Protein AF-A0AB39QC63-F1 (afdb_monomer_lite)

Sequence (99 aa):
MRADLAALLTTLPYSVEPMEAWARPEGYWLATSPAHPDSPGWTEKEQQQVAALRERERDLAIAIVTHAFWGTIDAGGRLKARDALKHAFEENEDSTAAA

Foldseek 3Di:
DVVVLVVLCVPAAPAQDFDAWADDDPPDPDPPDDTGHTHNHDDPVSVVVNVVVVVVVVVVVCCVVVPCVLVVDDPVCSVVVVVCVVCVVVVVVVVVVVD

Organism: NCBI:txid3238631

Secondary structure (DSSP, 8-state):
-HHHHHHHHHHS-S-SS-B--BPPPTT-S-TTPPPBPPB----HHHHHHHHHHHHHHHHHHHHHHT-GG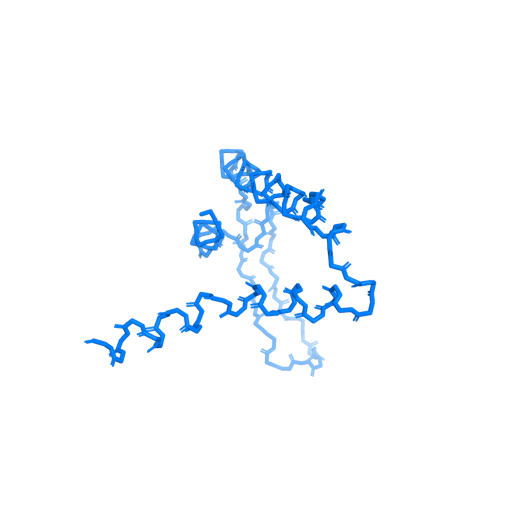GGTS-TTTHHHHHHHHHHHHHHHHHHHHT-

pLDDT: mean 86.85, std 11.61, range [44.66, 96.94]

Structure (mmCIF, N/CA/C/O backbone):
data_AF-A0AB39QC63-F1
#
_entry.id   AF-A0AB39QC63-F1
#
loop_
_atom_site.group_PDB
_atom_site.id
_atom_site.type_symbol
_atom_site.label_atom_id
_atom_site.label_alt_id
_atom_site.label_comp_id
_atom_site.label_asym_id
_atom_site.label_entity_id
_atom_site.label_seq_id
_atom_site.pdbx_PDB_ins_code
_atom_site.Cartn_x
_atom_site.Cartn_y
_atom_site.Cartn_z
_atom_site.occupancy
_atom_site.B_iso_or_equiv
_atom_site.auth_seq_id
_atom_site.auth_comp_id
_atom_site.auth_asym_id
_atom_site.auth_atom_id
_atom_site.pdbx_PDB_model_num
ATOM 1 N N . MET A 1 1 ? 0.967 7.943 0.097 1.00 84.38 1 MET A N 1
ATOM 2 C CA . MET A 1 1 ? 1.602 6.607 0.189 1.00 84.38 1 MET A CA 1
ATOM 3 C C . MET A 1 1 ? 0.998 5.606 -0.790 1.00 84.38 1 MET A C 1
ATOM 5 O O . MET A 1 1 ? 1.706 5.219 -1.704 1.00 84.38 1 MET A O 1
ATOM 9 N N . ARG A 1 2 ? -0.281 5.197 -0.666 1.00 87.88 2 ARG A N 1
ATOM 10 C CA . ARG A 1 2 ? -0.910 4.280 -1.648 1.00 87.88 2 ARG A CA 1
ATOM 11 C C . ARG A 1 2 ? -0.929 4.837 -3.072 1.00 87.88 2 ARG A C 1
ATOM 13 O O . ARG A 1 2 ? -0.538 4.134 -3.993 1.00 87.88 2 ARG A O 1
ATOM 20 N N . ALA A 1 3 ? -1.336 6.097 -3.228 1.00 90.00 3 ALA A N 1
ATOM 21 C CA . ALA A 1 3 ? -1.301 6.786 -4.518 1.00 90.00 3 ALA A CA 1
ATOM 22 C C . ALA A 1 3 ? 0.129 6.862 -5.082 1.00 90.00 3 ALA A C 1
ATOM 24 O O . ALA A 1 3 ? 0.336 6.567 -6.251 1.00 90.00 3 ALA A O 1
ATOM 25 N N . ASP A 1 4 ? 1.118 7.156 -4.234 1.00 91.12 4 ASP A N 1
ATOM 26 C CA . ASP A 1 4 ? 2.530 7.220 -4.640 1.00 91.12 4 ASP A CA 1
ATOM 27 C C . ASP A 1 4 ? 3.066 5.850 -5.082 1.00 91.12 4 ASP A C 1
ATOM 29 O O . ASP A 1 4 ? 3.751 5.752 -6.097 1.00 91.12 4 ASP A O 1
ATOM 33 N N . LEU A 1 5 ? 2.729 4.778 -4.352 1.00 92.62 5 LEU A N 1
ATOM 34 C CA . LEU A 1 5 ? 3.084 3.407 -4.724 1.00 92.62 5 LEU A CA 1
ATOM 35 C C . LEU A 1 5 ? 2.421 3.006 -6.045 1.00 92.62 5 LEU A C 1
ATOM 37 O O . LEU A 1 5 ? 3.079 2.414 -6.895 1.00 92.62 5 LEU A O 1
ATOM 41 N N . ALA A 1 6 ? 1.143 3.343 -6.231 1.00 93.44 6 ALA A N 1
ATOM 42 C CA . ALA A 1 6 ? 0.430 3.079 -7.475 1.00 93.44 6 ALA A CA 1
ATOM 43 C C . ALA A 1 6 ? 1.074 3.826 -8.650 1.00 93.44 6 ALA A C 1
ATOM 45 O O . ALA A 1 6 ? 1.410 3.200 -9.652 1.00 93.44 6 ALA A O 1
ATOM 46 N N . ALA A 1 7 ? 1.327 5.128 -8.500 1.00 94.88 7 ALA A N 1
ATOM 47 C CA . ALA A 1 7 ? 1.982 5.941 -9.519 1.00 94.88 7 ALA A CA 1
ATOM 48 C C . ALA A 1 7 ? 3.370 5.386 -9.880 1.00 94.88 7 ALA A C 1
ATOM 50 O O . ALA A 1 7 ? 3.678 5.236 -11.059 1.00 94.88 7 ALA A O 1
ATOM 51 N N . LEU A 1 8 ? 4.173 4.983 -8.889 1.00 93.50 8 LEU A N 1
ATOM 52 C CA . LEU A 1 8 ? 5.471 4.356 -9.137 1.00 93.50 8 LEU A CA 1
ATOM 53 C C . LEU A 1 8 ? 5.320 3.051 -9.930 1.00 93.50 8 LEU A C 1
ATOM 55 O O . LEU A 1 8 ? 5.949 2.891 -10.973 1.00 93.50 8 LEU A O 1
ATOM 59 N N . LEU A 1 9 ? 4.438 2.149 -9.496 1.00 93.44 9 LEU A N 1
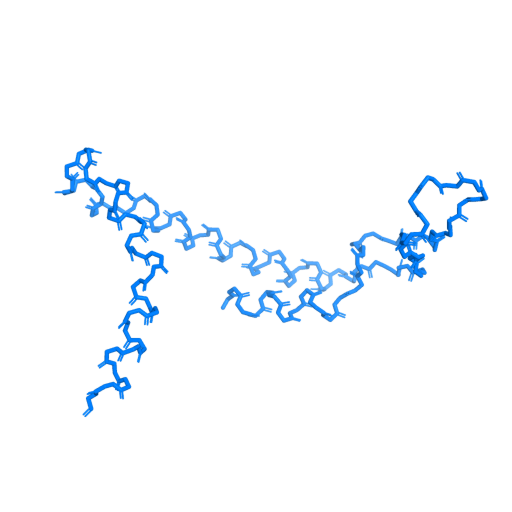ATOM 60 C CA . LEU A 1 9 ? 4.223 0.864 -10.167 1.00 93.44 9 LEU A CA 1
ATOM 61 C C . LEU A 1 9 ? 3.724 1.021 -11.608 1.00 93.44 9 LEU A C 1
ATOM 63 O O . LEU A 1 9 ? 4.088 0.209 -12.448 1.00 93.44 9 LEU A O 1
ATOM 67 N N . THR A 1 10 ? 2.949 2.065 -11.921 1.00 93.25 10 THR A N 1
ATOM 68 C CA . THR A 1 10 ? 2.520 2.320 -13.310 1.00 93.25 10 THR A CA 1
ATOM 69 C C . THR A 1 10 ? 3.652 2.734 -14.247 1.00 93.25 10 THR A C 1
ATOM 71 O O . THR A 1 10 ? 3.516 2.582 -15.458 1.00 93.25 10 THR A O 1
ATOM 74 N N . THR A 1 11 ? 4.759 3.253 -13.709 1.00 92.94 11 THR A N 1
ATOM 75 C CA . THR A 1 11 ? 5.930 3.653 -14.508 1.00 92.94 11 THR A CA 1
ATOM 76 C C . THR A 1 11 ? 6.944 2.530 -14.686 1.00 92.94 11 THR A C 1
ATOM 78 O O . THR A 1 11 ? 7.749 2.576 -15.614 1.00 92.94 11 THR A O 1
ATOM 81 N N . LEU A 1 12 ? 6.917 1.534 -13.798 1.00 93.19 12 LEU A N 1
ATOM 82 C CA . LEU A 1 12 ? 7.892 0.455 -13.783 1.00 93.19 12 LEU A CA 1
ATOM 83 C C . LEU A 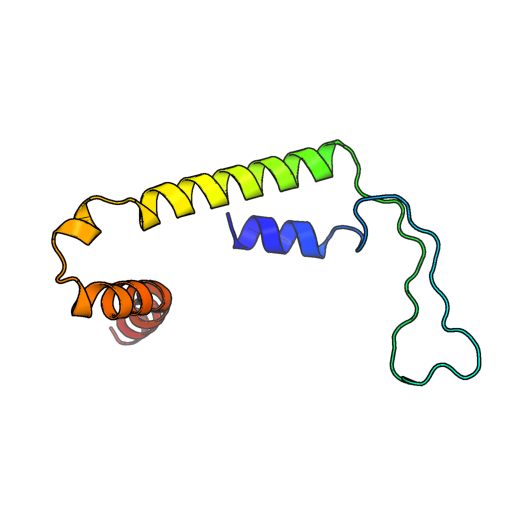1 12 ? 7.554 -0.629 -14.817 1.00 93.19 12 LEU A C 1
ATOM 85 O O . LEU A 1 12 ? 6.382 -0.840 -15.145 1.00 93.19 12 LEU A O 1
ATOM 89 N N . PRO A 1 13 ? 8.567 -1.368 -15.304 1.00 92.12 13 PRO A N 1
ATOM 90 C CA . PRO A 1 13 ? 8.338 -2.570 -16.091 1.00 92.12 13 PRO A CA 1
ATOM 91 C C . PRO A 1 13 ? 7.459 -3.573 -15.336 1.00 92.12 13 PRO A C 1
ATOM 93 O O . PRO A 1 13 ? 7.490 -3.653 -14.106 1.00 92.12 13 PRO A O 1
ATOM 96 N N . TYR A 1 14 ? 6.704 -4.385 -16.078 1.00 87.38 14 TYR A N 1
ATOM 97 C CA . TYR A 1 14 ? 5.768 -5.342 -15.479 1.00 87.38 14 TYR A CA 1
ATOM 98 C C . TYR A 1 14 ? 6.453 -6.428 -14.629 1.00 87.38 14 TYR A C 1
ATOM 100 O O . TYR A 1 14 ? 5.795 -7.020 -13.773 1.00 87.38 14 TYR A O 1
ATOM 108 N N . SER A 1 15 ? 7.744 -6.702 -14.861 1.00 89.75 15 SER A N 1
ATOM 109 C CA . SER A 1 15 ? 8.532 -7.661 -14.088 1.00 89.75 15 SER A CA 1
ATOM 110 C C . SER A 1 15 ? 9.581 -6.960 -13.232 1.00 89.75 15 SER A C 1
ATOM 112 O O . SER A 1 15 ? 10.217 -5.999 -13.662 1.00 89.75 15 SER A O 1
ATOM 114 N N . VAL A 1 16 ? 9.772 -7.491 -12.022 1.00 91.31 16 VAL A N 1
ATOM 115 C CA . VAL A 1 16 ? 10.841 -7.088 -11.098 1.00 91.31 16 VAL A CA 1
ATOM 116 C C . VAL A 1 16 ? 12.184 -7.648 -11.552 1.00 91.31 16 VAL A C 1
ATOM 118 O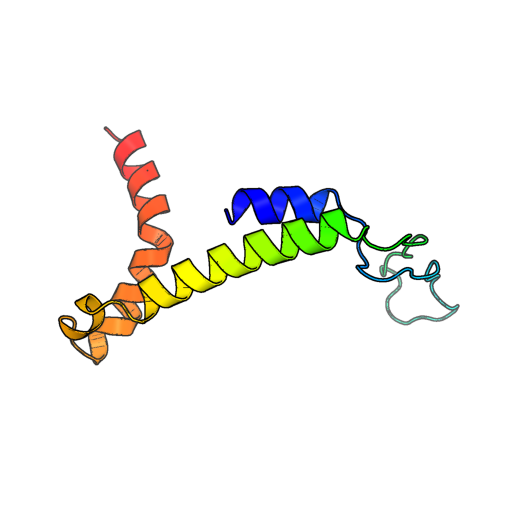 O . VAL A 1 16 ? 13.184 -6.941 -11.536 1.00 91.31 16 VAL A O 1
ATOM 121 N N . GLU A 1 17 ? 12.204 -8.907 -11.978 1.00 89.94 17 GLU A N 1
ATOM 122 C CA . GLU A 1 17 ? 13.397 -9.554 -12.520 1.00 89.94 17 GLU A CA 1
ATOM 123 C C . GLU A 1 17 ? 13.456 -9.358 -14.038 1.00 89.94 17 GLU A C 1
ATOM 125 O O . GLU A 1 17 ? 12.398 -9.276 -14.678 1.00 89.94 17 GLU A O 1
ATOM 130 N N . PRO A 1 18 ? 14.654 -9.327 -14.641 1.00 91.19 18 PRO A N 1
ATOM 131 C CA . PRO A 1 18 ? 14.783 -9.372 -16.087 1.00 91.19 18 PRO A CA 1
ATOM 132 C C . PRO A 1 18 ? 14.036 -10.586 -16.656 1.00 91.19 18 PRO A C 1
ATOM 134 O O . PRO A 1 18 ? 14.265 -11.724 -16.244 1.00 91.19 18 PRO A O 1
ATOM 137 N N . MET A 1 19 ? 13.125 -10.341 -17.593 1.00 89.56 19 MET A N 1
ATOM 138 C CA . MET A 1 19 ? 12.333 -11.370 -18.259 1.00 89.56 19 MET A CA 1
ATOM 139 C C . MET A 1 19 ? 12.352 -11.146 -19.762 1.00 89.56 19 MET A C 1
ATOM 141 O O . MET A 1 19 ? 12.133 -10.031 -20.231 1.00 89.56 19 MET A O 1
ATOM 145 N N . GLU A 1 20 ? 12.574 -12.225 -20.505 1.00 86.69 20 GLU A N 1
ATOM 146 C CA . GLU A 1 20 ? 12.456 -12.213 -21.959 1.00 86.69 20 GLU A CA 1
ATOM 147 C C . GLU A 1 20 ? 10.991 -12.054 -22.382 1.00 86.69 20 GLU A C 1
ATOM 149 O O . GLU A 1 20 ? 10.058 -12.452 -21.671 1.00 86.69 20 GLU A O 1
ATOM 154 N N . ALA A 1 21 ? 10.808 -11.465 -23.557 1.00 84.12 21 ALA A N 1
ATOM 155 C CA . ALA A 1 21 ? 9.542 -11.244 -24.200 1.00 84.12 21 ALA A CA 1
ATOM 156 C C . ALA A 1 21 ? 8.811 -12.574 -24.317 1.00 84.12 21 ALA A C 1
ATOM 158 O O . ALA A 1 21 ? 9.302 -13.554 -24.885 1.00 84.12 21 ALA A O 1
ATOM 159 N N . TRP A 1 22 ? 7.591 -12.596 -23.803 1.00 82.50 22 TRP A N 1
ATOM 160 C CA . TRP A 1 22 ? 6.726 -13.741 -23.972 1.00 82.50 22 TRP A CA 1
ATOM 161 C C . TRP A 1 22 ? 5.820 -13.514 -25.177 1.00 82.50 22 TRP A C 1
ATOM 163 O O . TRP A 1 22 ? 4.938 -12.647 -25.171 1.00 82.50 22 TRP A O 1
ATOM 173 N N . ALA A 1 23 ? 6.037 -14.327 -26.208 1.00 80.06 23 ALA A N 1
ATOM 174 C CA . ALA A 1 23 ? 5.169 -14.412 -27.369 1.00 80.06 23 ALA A CA 1
ATOM 175 C C . ALA A 1 23 ? 4.193 -15.586 -27.233 1.00 80.06 23 ALA A C 1
ATOM 177 O O . ALA A 1 23 ? 4.530 -16.667 -26.745 1.00 80.06 23 ALA A O 1
ATOM 178 N N . ARG A 1 24 ? 2.971 -15.373 -27.719 1.00 79.94 24 ARG A N 1
ATOM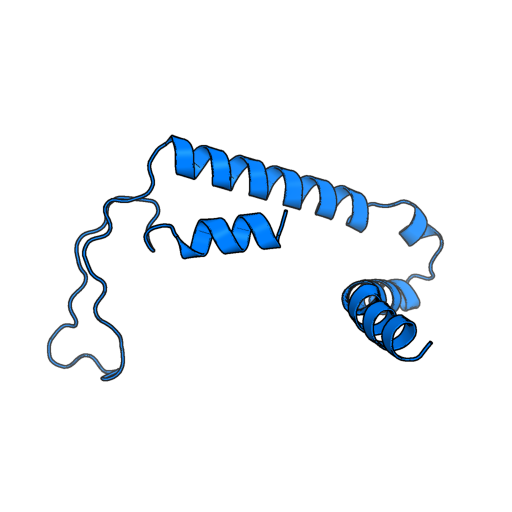 179 C CA . ARG A 1 24 ? 1.920 -16.388 -27.754 1.00 79.94 24 ARG A CA 1
ATOM 180 C C . ARG A 1 24 ? 2.340 -17.571 -28.651 1.00 79.94 24 ARG A C 1
ATOM 182 O O . ARG A 1 24 ? 2.618 -17.347 -29.828 1.00 79.94 24 ARG A O 1
ATOM 189 N N . PRO A 1 25 ? 2.290 -18.823 -28.157 1.00 81.38 25 PRO A N 1
ATOM 190 C CA . PRO A 1 25 ? 2.445 -20.007 -29.000 1.00 81.38 25 PRO A CA 1
ATOM 191 C C . PRO A 1 25 ? 1.248 -20.213 -29.941 1.00 81.38 25 PRO A C 1
ATOM 193 O O . PRO A 1 25 ? 0.101 -19.916 -29.584 1.00 81.38 25 PRO A O 1
ATOM 196 N N . GLU A 1 26 ? 1.501 -20.781 -31.121 1.00 79.94 26 GLU A N 1
ATOM 197 C CA . GLU A 1 26 ? 0.450 -21.136 -32.083 1.00 79.94 26 GLU A CA 1
ATOM 198 C C . GLU A 1 26 ? -0.567 -22.109 -31.452 1.00 79.94 26 GLU A C 1
ATOM 200 O O . GLU A 1 26 ? -0.190 -23.051 -30.754 1.00 79.94 26 GLU A O 1
ATOM 205 N N . GLY A 1 27 ? -1.867 -21.865 -31.651 1.00 80.31 27 GLY A N 1
ATOM 206 C CA . GLY A 1 27 ? -2.941 -22.675 -31.050 1.00 80.31 27 GLY A CA 1
ATOM 207 C C . GLY A 1 27 ? -3.290 -22.384 -29.579 1.00 80.31 27 GLY A C 1
ATOM 208 O O . GLY A 1 27 ? -4.104 -23.101 -28.997 1.00 80.31 27 GLY A O 1
ATOM 209 N N . TYR A 1 28 ? -2.733 -21.338 -28.956 1.00 79.69 28 TYR A N 1
ATOM 210 C CA . TYR A 1 28 ? -3.100 -20.957 -27.583 1.00 79.69 28 TYR A CA 1
ATOM 211 C C . TYR A 1 28 ? -4.596 -20.604 -27.461 1.00 79.69 28 TYR A C 1
ATOM 213 O O . TYR A 1 28 ? -5.125 -19.848 -28.283 1.00 79.69 28 TYR A O 1
ATOM 221 N N . TRP A 1 29 ? -5.262 -21.138 -26.430 1.00 79.00 29 TRP A N 1
ATOM 222 C CA . TRP A 1 29 ? -6.728 -21.164 -26.295 1.00 79.00 29 TRP A CA 1
ATOM 223 C C . TRP A 1 29 ? -7.375 -19.785 -26.122 1.00 79.00 29 TRP A C 1
ATOM 225 O O . TRP A 1 29 ? -8.531 -19.604 -26.500 1.00 79.00 29 TRP A O 1
ATOM 235 N N . LEU A 1 30 ? -6.649 -18.806 -25.568 1.00 78.88 30 LEU A N 1
ATOM 236 C CA . LEU A 1 30 ? -7.152 -17.449 -25.369 1.00 78.88 30 LEU A CA 1
ATOM 237 C C . LEU A 1 30 ? -6.547 -16.506 -26.412 1.00 78.88 30 LEU A C 1
ATOM 239 O O . LEU A 1 30 ? -5.445 -15.985 -26.254 1.00 78.88 30 LEU A O 1
ATOM 243 N N . ALA A 1 31 ? -7.289 -16.293 -27.500 1.00 70.31 31 ALA A N 1
ATOM 244 C CA . ALA A 1 31 ? -6.827 -15.502 -28.640 1.00 70.31 31 ALA A CA 1
ATOM 245 C C . ALA A 1 31 ? -6.571 -14.017 -28.323 1.00 70.31 31 ALA A C 1
ATOM 247 O O . ALA A 1 31 ? -5.863 -13.353 -29.073 1.00 70.31 31 ALA A O 1
ATOM 248 N N . THR A 1 32 ? -7.127 -13.510 -27.220 1.00 75.50 32 THR A N 1
ATOM 249 C CA . THR A 1 32 ? -7.015 -12.115 -26.773 1.00 75.50 32 THR A CA 1
ATOM 250 C C . THR A 1 32 ? -5.871 -11.869 -25.788 1.00 75.50 32 THR A C 1
ATOM 252 O O . THR A 1 32 ? -5.725 -10.739 -25.327 1.00 75.50 32 THR A O 1
ATOM 255 N N . SER A 1 33 ? -5.085 -12.887 -25.417 1.00 73.31 33 SER A N 1
ATOM 256 C CA . SER A 1 33 ? -3.959 -12.683 -24.499 1.00 73.31 33 SER A CA 1
ATOM 257 C C . SER A 1 33 ? -2.889 -11.781 -25.132 1.00 73.31 33 SER A C 1
ATOM 259 O O . SER A 1 33 ? -2.407 -12.108 -26.221 1.00 73.31 33 SER A O 1
ATOM 261 N N . PRO A 1 34 ? -2.490 -10.676 -24.474 1.00 70.44 34 PRO A N 1
ATOM 262 C CA . PRO A 1 34 ? -1.412 -9.815 -24.951 1.00 70.44 34 PRO A CA 1
ATOM 263 C C . PRO A 1 34 ? -0.070 -10.555 -24.974 1.00 70.44 34 PRO A C 1
ATOM 265 O O . PRO A 1 34 ? 0.216 -11.351 -24.080 1.00 70.44 34 PRO A O 1
ATOM 268 N N . ALA A 1 35 ? 0.771 -10.265 -25.967 1.00 79.50 35 ALA A N 1
ATOM 269 C CA . ALA A 1 35 ? 2.193 -10.586 -25.881 1.00 79.50 35 ALA A CA 1
ATOM 270 C C . ALA A 1 35 ? 2.868 -9.612 -24.902 1.00 79.50 35 ALA A C 1
ATOM 272 O O . ALA A 1 35 ? 2.513 -8.430 -24.864 1.00 79.50 35 ALA A O 1
ATOM 273 N N . HIS A 1 36 ? 3.834 -10.097 -24.125 1.00 80.62 36 HIS A N 1
ATOM 274 C CA . HIS A 1 36 ? 4.601 -9.263 -23.203 1.00 80.62 36 HIS A CA 1
ATOM 275 C C . HIS A 1 36 ? 5.963 -8.943 -23.829 1.00 80.62 36 HIS A C 1
ATOM 277 O O . HIS A 1 36 ? 6.665 -9.880 -24.207 1.00 80.62 36 HIS A O 1
ATOM 283 N N . PRO A 1 37 ? 6.339 -7.658 -23.977 1.00 82.38 37 PRO A N 1
ATOM 284 C CA . PRO A 1 37 ? 7.670 -7.289 -24.456 1.00 82.38 37 PRO A CA 1
ATOM 285 C C . PRO A 1 37 ? 8.743 -7.662 -23.425 1.00 82.38 37 PRO A C 1
ATOM 287 O O . PRO A 1 37 ? 8.411 -7.948 -22.278 1.00 82.38 37 PRO A O 1
ATOM 290 N N . ASP A 1 38 ? 10.017 -7.614 -23.817 1.00 87.56 38 ASP A N 1
ATOM 291 C CA . ASP A 1 38 ? 11.132 -7.814 -22.887 1.00 87.56 38 ASP A CA 1
ATOM 292 C C . ASP A 1 38 ? 11.008 -6.862 -21.692 1.00 87.56 38 ASP A C 1
ATOM 294 O O . ASP A 1 38 ? 10.800 -5.652 -21.845 1.00 87.56 38 ASP A O 1
ATOM 298 N N . SER A 1 39 ? 11.156 -7.409 -20.490 1.00 88.56 39 SER A N 1
ATOM 299 C CA . SER A 1 39 ? 11.235 -6.634 -19.264 1.00 88.56 39 SER A CA 1
ATOM 300 C C . SER A 1 39 ? 12.684 -6.583 -18.794 1.00 88.56 39 SER A C 1
ATOM 302 O O . SER A 1 39 ? 13.244 -7.624 -18.459 1.00 88.56 39 SER A O 1
ATOM 304 N N . PRO A 1 40 ? 13.306 -5.399 -18.696 1.00 88.81 40 PRO A N 1
ATOM 305 C CA . PRO A 1 40 ? 14.666 -5.281 -18.173 1.00 88.81 40 PRO A CA 1
ATOM 306 C C . PRO A 1 40 ? 14.760 -5.538 -16.657 1.00 88.81 40 PRO A C 1
ATOM 308 O O . PRO A 1 40 ? 15.863 -5.536 -16.117 1.00 88.81 40 PRO A O 1
ATOM 311 N N . GLY A 1 41 ? 13.632 -5.758 -15.972 1.00 91.19 41 GLY A N 1
ATOM 312 C CA . GLY A 1 41 ? 13.564 -5.804 -14.516 1.00 91.19 41 GLY A CA 1
ATOM 313 C C . GLY A 1 41 ? 13.619 -4.412 -13.885 1.00 91.19 41 GLY A C 1
ATOM 314 O O . GLY A 1 41 ? 13.720 -3.390 -14.568 1.00 91.19 41 GLY A O 1
ATOM 315 N N . TRP A 1 42 ? 13.526 -4.370 -12.561 1.00 94.19 42 TRP A N 1
ATOM 316 C CA . TRP A 1 42 ? 13.636 -3.150 -11.771 1.00 94.19 42 TRP A CA 1
ATOM 317 C C . TRP A 1 42 ? 15.076 -2.953 -11.323 1.00 94.19 42 TRP A C 1
ATOM 319 O O . TRP A 1 42 ? 15.733 -3.880 -10.841 1.00 94.19 42 TRP A O 1
ATOM 329 N N . THR A 1 43 ? 15.549 -1.715 -11.390 1.00 94.50 43 THR A N 1
ATOM 330 C CA . THR A 1 43 ? 16.821 -1.340 -10.776 1.00 94.50 43 THR A CA 1
ATOM 331 C C . THR A 1 43 ? 16.757 -1.512 -9.259 1.00 94.50 43 THR A C 1
ATOM 333 O O . THR A 1 43 ? 15.693 -1.427 -8.642 1.00 94.50 43 THR A O 1
ATOM 336 N N . GLU A 1 44 ? 17.914 -1.687 -8.620 1.00 94.00 44 GLU A N 1
ATOM 337 C CA . GLU A 1 44 ? 17.992 -1.824 -7.161 1.00 94.00 44 GLU A CA 1
ATOM 338 C C . GLU A 1 44 ? 17.342 -0.631 -6.436 1.00 94.00 44 GLU A C 1
ATOM 340 O O . GLU A 1 44 ? 16.628 -0.798 -5.448 1.00 94.00 44 GLU A O 1
ATOM 345 N N . LYS A 1 45 ? 17.511 0.580 -6.978 1.00 93.94 45 LYS A N 1
ATOM 346 C CA . LYS A 1 45 ? 16.898 1.797 -6.440 1.00 93.94 45 LYS A CA 1
ATOM 347 C C . LYS A 1 45 ? 15.370 1.751 -6.503 1.00 93.94 45 LYS A C 1
ATOM 349 O O . LYS A 1 45 ? 14.716 2.128 -5.534 1.00 93.94 45 LYS A O 1
ATOM 354 N N . GLU A 1 46 ? 14.799 1.302 -7.617 1.00 94.62 46 GLU A N 1
ATOM 355 C CA . GLU A 1 46 ? 13.343 1.185 -7.776 1.00 94.62 46 GLU A CA 1
ATOM 356 C C . GLU A 1 46 ? 12.776 0.116 -6.838 1.00 94.62 46 GLU A C 1
ATOM 358 O O . GLU A 1 46 ? 11.771 0.355 -6.165 1.00 94.62 46 GLU A O 1
ATOM 363 N N . GLN A 1 47 ? 13.466 -1.021 -6.702 1.00 94.62 47 GLN A N 1
ATOM 364 C CA . GLN A 1 47 ? 13.103 -2.061 -5.738 1.00 94.62 47 GLN A CA 1
ATOM 365 C C . GLN A 1 47 ? 13.114 -1.526 -4.301 1.00 94.62 47 GLN A C 1
ATOM 367 O O . GLN A 1 47 ? 12.148 -1.729 -3.563 1.00 94.62 47 GLN A O 1
ATOM 372 N N . GLN A 1 48 ? 14.156 -0.784 -3.913 1.00 96.31 48 GLN A N 1
ATOM 373 C CA . GLN A 1 48 ? 14.253 -0.152 -2.594 1.00 96.31 48 GLN A CA 1
ATOM 374 C C . GLN A 1 48 ? 13.137 0.878 -2.362 1.00 96.31 48 GLN A C 1
ATOM 376 O O . GLN A 1 48 ? 12.547 0.916 -1.282 1.00 96.31 48 GLN A O 1
ATOM 381 N N . GLN A 1 49 ? 12.800 1.689 -3.368 1.00 94.81 49 GLN A N 1
ATOM 382 C CA . GLN A 1 49 ? 11.709 2.664 -3.276 1.00 94.81 49 GLN A CA 1
ATOM 383 C C . GLN A 1 49 ? 10.347 1.985 -3.087 1.00 94.81 49 GLN A C 1
ATOM 385 O O . GLN A 1 49 ? 9.585 2.374 -2.197 1.00 94.81 49 GLN A O 1
ATOM 390 N N . VAL A 1 50 ? 10.051 0.942 -3.870 1.00 95.88 50 VAL A N 1
ATOM 391 C CA . VAL A 1 50 ? 8.820 0.152 -3.718 1.00 95.88 50 VAL A CA 1
ATOM 392 C C . VAL A 1 50 ? 8.783 -0.541 -2.354 1.00 95.88 50 VAL A C 1
ATOM 394 O O . VAL A 1 50 ? 7.743 -0.527 -1.692 1.00 95.88 50 VAL A O 1
ATOM 397 N N . ALA A 1 51 ? 9.901 -1.115 -1.905 1.00 96.38 51 ALA A N 1
ATOM 398 C CA . ALA A 1 51 ? 10.000 -1.771 -0.605 1.00 96.38 51 ALA A CA 1
ATOM 399 C C . ALA A 1 51 ? 9.715 -0.796 0.546 1.00 96.38 51 ALA A C 1
ATOM 401 O O . ALA A 1 51 ? 8.870 -1.094 1.389 1.00 96.38 51 ALA A O 1
ATOM 402 N N . ALA A 1 52 ? 10.326 0.392 0.530 1.00 96.31 52 ALA A N 1
ATOM 403 C CA . ALA A 1 52 ? 10.112 1.420 1.546 1.00 96.31 52 ALA A CA 1
ATOM 404 C C . ALA A 1 52 ? 8.656 1.919 1.581 1.00 96.31 52 ALA A C 1
ATOM 406 O O . ALA A 1 52 ? 8.089 2.137 2.652 1.00 96.31 52 ALA A O 1
ATOM 407 N N . LEU A 1 53 ? 8.015 2.086 0.418 1.00 96.06 53 LEU A N 1
ATOM 408 C CA . LEU A 1 53 ? 6.601 2.470 0.350 1.00 96.06 53 LEU A CA 1
ATOM 409 C C . LEU A 1 53 ? 5.682 1.368 0.893 1.00 96.06 53 LEU A C 1
ATOM 411 O O . LEU A 1 53 ? 4.763 1.664 1.658 1.00 96.06 53 LEU A O 1
ATOM 415 N N . ARG A 1 54 ? 5.948 0.103 0.546 1.00 95.81 54 ARG A N 1
ATOM 416 C CA . ARG A 1 54 ? 5.192 -1.053 1.056 1.00 95.81 54 ARG A CA 1
ATOM 417 C C . ARG A 1 54 ? 5.388 -1.266 2.552 1.00 95.81 54 ARG A C 1
ATOM 419 O O . ARG A 1 54 ? 4.459 -1.694 3.229 1.00 95.81 54 ARG A O 1
ATOM 426 N N . GLU A 1 55 ? 6.580 -0.992 3.070 1.00 96.69 55 GLU A N 1
ATOM 427 C CA . GLU A 1 55 ? 6.862 -1.022 4.504 1.00 96.69 55 GLU A CA 1
ATOM 428 C C . GLU A 1 55 ? 6.015 0.005 5.248 1.00 96.69 55 GLU A C 1
ATOM 430 O O . GLU A 1 55 ? 5.229 -0.370 6.112 1.00 96.69 55 GLU A O 1
ATOM 435 N N . ARG A 1 56 ? 6.044 1.265 4.806 1.00 96.12 56 ARG A N 1
ATOM 436 C CA . ARG A 1 56 ? 5.212 2.326 5.389 1.00 96.12 56 ARG A CA 1
ATOM 437 C C . ARG A 1 56 ? 3.719 2.019 5.310 1.00 96.12 56 ARG A C 1
ATOM 439 O O . ARG A 1 56 ? 2.986 2.288 6.257 1.00 96.12 56 ARG A O 1
ATOM 446 N N . GLU A 1 57 ? 3.249 1.469 4.188 1.00 95.81 57 GLU A N 1
ATOM 447 C CA . GLU A 1 57 ? 1.852 1.045 4.062 1.00 95.81 57 GLU A CA 1
ATOM 448 C C . GLU A 1 57 ? 1.503 -0.034 5.093 1.00 95.81 57 GLU A C 1
ATOM 450 O O . GLU A 1 57 ? 0.456 0.043 5.740 1.00 95.81 57 GLU A O 1
ATOM 455 N N . ARG A 1 58 ? 2.387 -1.020 5.275 1.00 96.19 58 ARG A N 1
ATOM 456 C CA . ARG A 1 58 ? 2.195 -2.098 6.246 1.00 96.19 58 ARG A CA 1
ATOM 457 C C . ARG A 1 58 ? 2.179 -1.573 7.676 1.00 96.19 58 ARG A C 1
ATOM 459 O O . ARG A 1 58 ? 1.305 -1.979 8.436 1.00 96.19 58 ARG A O 1
ATOM 466 N N . ASP A 1 59 ? 3.077 -0.662 8.025 1.00 96.62 59 ASP A N 1
ATOM 467 C CA . ASP A 1 59 ? 3.142 -0.074 9.365 1.00 96.62 59 ASP A CA 1
ATOM 468 C C . ASP A 1 59 ? 1.854 0.676 9.708 1.00 96.62 59 ASP A C 1
ATOM 470 O O . ASP A 1 59 ? 1.285 0.495 10.786 1.00 96.62 59 ASP A O 1
ATOM 474 N N . LEU A 1 60 ? 1.332 1.458 8.759 1.00 94.50 60 LEU A N 1
ATOM 475 C CA . LEU A 1 60 ? 0.047 2.137 8.910 1.00 94.50 60 LEU A CA 1
ATOM 476 C C . LEU A 1 60 ? -1.110 1.141 9.032 1.00 94.50 60 LEU A C 1
ATOM 478 O O . LEU A 1 60 ? -1.980 1.308 9.887 1.00 94.50 60 LEU A O 1
ATOM 482 N N . ALA A 1 61 ? -1.118 0.087 8.213 1.00 93.44 61 ALA A N 1
ATOM 483 C CA . ALA A 1 61 ? -2.136 -0.953 8.293 1.00 93.44 61 ALA A CA 1
ATOM 484 C C . ALA A 1 61 ? -2.120 -1.656 9.659 1.00 93.44 61 ALA A C 1
ATOM 486 O O . ALA A 1 61 ? -3.182 -1.865 10.245 1.00 93.44 61 ALA A O 1
ATOM 487 N N . ILE A 1 62 ? -0.934 -1.965 10.194 1.00 96.94 62 ILE A N 1
ATOM 488 C CA . ILE A 1 62 ? -0.768 -2.524 11.540 1.00 96.94 62 ILE A CA 1
ATOM 489 C C . ILE A 1 62 ? -1.332 -1.547 12.570 1.00 96.94 62 ILE A C 1
ATOM 491 O O . ILE A 1 62 ? -2.237 -1.924 13.311 1.00 96.94 62 ILE A O 1
ATOM 495 N N . ALA A 1 63 ? -0.875 -0.292 12.561 1.00 95.94 63 ALA A N 1
ATOM 496 C CA . ALA A 1 63 ? -1.312 0.729 13.511 1.00 95.94 63 ALA A CA 1
ATOM 497 C C . ALA A 1 63 ? -2.841 0.888 13.540 1.00 95.94 63 ALA A C 1
ATOM 499 O O . ALA A 1 63 ? -3.428 0.999 14.616 1.00 95.94 63 ALA A O 1
ATOM 500 N N . ILE A 1 64 ? -3.495 0.840 12.374 1.00 93.38 64 ILE A N 1
ATOM 501 C CA . ILE A 1 64 ? -4.955 0.903 12.261 1.00 93.38 64 ILE A CA 1
ATOM 502 C C . ILE A 1 64 ? -5.601 -0.380 12.788 1.00 93.38 64 ILE A C 1
ATOM 504 O O . ILE A 1 64 ? -6.514 -0.311 13.607 1.00 93.38 64 ILE A O 1
ATOM 508 N N . VAL A 1 65 ? -5.173 -1.561 12.332 1.00 91.81 65 VAL A N 1
ATOM 509 C CA . VAL A 1 65 ? -5.843 -2.838 12.643 1.00 91.81 65 VAL A CA 1
ATOM 510 C C . VAL A 1 65 ? -5.695 -3.223 14.115 1.00 91.81 65 VAL A C 1
ATOM 512 O O . VAL A 1 65 ? -6.628 -3.800 14.684 1.00 91.81 65 VAL A O 1
ATOM 515 N N . THR A 1 66 ? -4.567 -2.879 14.740 1.00 94.81 66 THR A N 1
ATOM 516 C CA . THR A 1 66 ? -4.276 -3.167 16.151 1.00 94.81 66 THR A CA 1
ATOM 517 C C . THR A 1 66 ? -4.645 -2.019 17.090 1.00 94.81 66 THR A C 1
ATOM 519 O O . THR A 1 66 ? -4.320 -2.074 18.274 1.00 94.81 66 THR A O 1
ATOM 522 N N . HIS A 1 67 ? -5.306 -0.970 16.595 1.00 96.12 67 HIS A N 1
ATOM 523 C CA . HIS A 1 67 ? -5.635 0.194 17.411 1.00 96.12 67 HIS A CA 1
ATOM 524 C C . HIS A 1 67 ? -6.570 -0.169 18.579 1.00 96.12 67 HIS A C 1
ATOM 526 O O . HIS A 1 67 ? -7.589 -0.841 18.390 1.00 96.12 67 HIS A O 1
ATOM 532 N N . ALA A 1 68 ? -6.272 0.335 19.782 1.00 95.81 68 ALA A N 1
ATOM 533 C CA . ALA A 1 68 ? -7.032 0.040 21.004 1.00 95.81 68 ALA A CA 1
ATOM 534 C C . ALA A 1 68 ? -8.517 0.443 20.917 1.00 95.81 68 ALA A C 1
ATOM 536 O O . ALA A 1 68 ? -9.363 -0.172 21.563 1.00 95.81 68 ALA A O 1
ATOM 537 N N . PHE A 1 69 ? -8.847 1.420 20.065 1.00 94.50 69 PHE A N 1
ATOM 538 C CA . PHE A 1 69 ? -10.228 1.817 19.761 1.00 94.50 69 PHE A CA 1
ATOM 539 C C . PHE A 1 69 ? -11.108 0.637 19.328 1.00 94.50 69 PHE A C 1
ATOM 541 O O . PHE A 1 69 ? -12.274 0.577 19.687 1.00 94.50 69 PHE A O 1
ATOM 548 N N . TRP A 1 70 ? -10.569 -0.366 18.627 1.00 95.25 70 TRP A N 1
ATOM 549 C CA . TRP A 1 70 ? -11.378 -1.531 18.254 1.00 95.25 70 TRP A CA 1
ATOM 550 C C . TRP A 1 70 ? -11.872 -2.335 19.461 1.00 95.25 70 TRP A C 1
ATOM 552 O O . TRP A 1 70 ? -12.876 -3.039 19.346 1.00 95.25 70 TRP A O 1
ATOM 562 N N . GLY A 1 71 ? -11.196 -2.225 20.608 1.00 94.31 71 GLY A N 1
ATOM 563 C CA . GLY A 1 71 ? -11.615 -2.823 21.872 1.00 94.31 71 GLY A CA 1
ATOM 564 C C . GLY A 1 71 ? -12.815 -2.129 22.521 1.00 94.31 71 GLY A C 1
ATOM 565 O O . GLY A 1 71 ? -13.480 -2.755 23.339 1.00 94.31 71 GLY A O 1
ATOM 566 N N . THR A 1 72 ? -13.127 -0.882 22.150 1.00 95.62 72 THR A N 1
ATOM 567 C CA . THR A 1 72 ? -14.297 -0.153 22.676 1.00 95.62 72 THR A CA 1
ATOM 568 C C . THR A 1 72 ? -15.583 -0.468 21.908 1.00 95.62 72 THR A C 1
ATOM 570 O O . THR A 1 72 ? -16.674 -0.173 22.389 1.00 95.62 72 THR A O 1
ATOM 573 N N . ILE A 1 73 ? -15.465 -1.083 20.727 1.00 94.88 73 ILE A N 1
ATOM 574 C CA . ILE A 1 73 ? -16.589 -1.485 19.880 1.00 94.88 73 ILE A CA 1
ATOM 575 C C . ILE A 1 73 ? -16.967 -2.938 20.183 1.00 94.88 73 ILE A C 1
ATOM 577 O O . ILE A 1 73 ? -16.094 -3.813 20.253 1.00 94.88 73 ILE A O 1
ATOM 581 N N . ASP A 1 74 ? -18.276 -3.187 20.294 1.00 94.38 74 ASP A N 1
ATOM 582 C CA . ASP A 1 74 ? -18.842 -4.529 20.436 1.00 94.38 74 ASP A CA 1
ATOM 583 C C . ASP A 1 74 ? -18.322 -5.492 19.354 1.00 94.38 74 ASP A C 1
ATOM 585 O O . ASP A 1 74 ? -18.125 -5.121 18.190 1.00 94.38 74 ASP A O 1
ATOM 589 N N . ALA A 1 75 ? -18.114 -6.755 19.729 1.00 89.38 75 ALA A N 1
ATOM 590 C CA . ALA A 1 75 ? -17.535 -7.753 18.837 1.00 89.38 75 ALA A CA 1
ATOM 591 C C . ALA A 1 75 ? -18.369 -7.959 17.559 1.00 89.38 75 ALA A C 1
ATOM 593 O O . ALA A 1 75 ? -17.787 -8.104 16.482 1.00 89.38 75 ALA A O 1
ATOM 594 N N . GLY A 1 76 ? -19.704 -7.906 17.651 1.00 92.88 76 GLY A N 1
ATOM 595 C CA . GLY A 1 76 ? -20.606 -8.015 16.502 1.00 92.88 76 GLY A CA 1
ATOM 596 C C . GLY A 1 76 ? -20.612 -6.765 15.615 1.00 92.88 76 GLY A C 1
ATOM 597 O O . GLY A 1 76 ? -20.810 -6.862 14.405 1.00 92.88 76 GLY A O 1
ATOM 598 N N . GLY A 1 77 ? -20.329 -5.591 16.187 1.00 93.56 77 GLY A N 1
ATOM 599 C CA . GLY A 1 77 ? -20.274 -4.313 15.465 1.00 93.56 77 GLY A CA 1
ATOM 600 C C . GLY A 1 77 ? -18.930 -4.008 14.794 1.00 93.56 77 GLY A C 1
ATOM 601 O O . GLY A 1 77 ? -18.869 -3.188 13.875 1.00 93.56 77 GLY A O 1
ATOM 602 N N . ARG A 1 78 ? -17.843 -4.665 15.215 1.00 92.56 78 ARG A N 1
ATOM 603 C CA . ARG A 1 78 ? -16.473 -4.325 14.791 1.00 92.56 78 ARG A CA 1
ATOM 604 C C . ARG A 1 78 ? -16.249 -4.444 13.283 1.00 92.56 78 ARG A C 1
ATOM 606 O O . ARG A 1 78 ? -15.550 -3.611 12.710 1.00 92.56 78 ARG A O 1
ATOM 613 N N . LEU A 1 79 ? -16.836 -5.451 12.633 1.00 91.56 79 LEU A N 1
ATOM 614 C CA . LEU A 1 79 ? -16.716 -5.618 11.180 1.00 91.56 79 LEU A CA 1
ATOM 615 C C . LEU A 1 79 ? -17.392 -4.463 10.432 1.00 91.56 79 LEU A C 1
ATOM 617 O O . LEU A 1 79 ? -16.771 -3.868 9.558 1.00 91.56 79 LEU A O 1
ATOM 621 N N . LYS A 1 80 ? -18.617 -4.100 10.831 1.00 93.94 80 LYS A N 1
ATOM 622 C CA . LYS A 1 80 ? -19.363 -2.979 10.245 1.00 93.94 80 LYS A CA 1
ATOM 623 C C . LYS A 1 80 ? -18.616 -1.654 10.412 1.00 93.94 80 LYS A C 1
ATOM 625 O O . LYS A 1 80 ? -18.522 -0.884 9.467 1.00 93.94 80 LYS A O 1
ATOM 630 N N . ALA A 1 81 ? -18.042 -1.410 11.590 1.00 93.50 81 ALA A N 1
ATOM 631 C CA . ALA A 1 81 ? -17.262 -0.201 11.850 1.00 93.50 81 ALA A CA 1
ATOM 632 C C . ALA A 1 81 ? -15.975 -0.130 11.005 1.00 93.50 81 ALA A C 1
ATOM 634 O O . ALA A 1 81 ? -15.617 0.937 10.512 1.00 93.50 81 ALA A O 1
ATOM 635 N N . ARG A 1 82 ? -15.292 -1.264 10.792 1.00 92.69 82 ARG A N 1
ATOM 636 C CA . ARG A 1 82 ? -14.137 -1.341 9.878 1.00 92.69 82 ARG A CA 1
ATOM 637 C C . ARG A 1 82 ? -14.524 -1.097 8.428 1.00 92.69 82 ARG A C 1
ATOM 639 O O . ARG A 1 82 ? -13.728 -0.530 7.691 1.00 92.69 82 ARG A O 1
ATOM 646 N N . ASP A 1 83 ? -15.701 -1.556 8.023 1.00 92.56 83 ASP A N 1
ATOM 647 C CA . ASP A 1 83 ? -16.193 -1.350 6.667 1.00 92.56 83 ASP A CA 1
ATOM 648 C C . ASP A 1 83 ? -16.543 0.120 6.420 1.00 92.56 83 ASP A C 1
ATOM 650 O O . ASP A 1 83 ? -16.031 0.710 5.475 1.00 92.56 83 ASP A O 1
ATOM 654 N N . ALA A 1 84 ? -17.266 0.751 7.352 1.00 92.25 84 ALA A N 1
ATOM 655 C CA . ALA A 1 84 ? -17.554 2.186 7.311 1.00 92.25 84 ALA A CA 1
ATOM 656 C C . ALA A 1 84 ? -16.275 3.041 7.229 1.00 92.25 84 ALA A C 1
ATOM 658 O O . ALA A 1 84 ? -16.217 4.006 6.475 1.00 92.25 84 ALA A O 1
ATOM 659 N N . LEU A 1 85 ? -15.205 2.653 7.933 1.00 91.06 85 LEU A N 1
ATOM 660 C CA . LEU A 1 85 ? -13.925 3.367 7.875 1.00 91.06 85 LEU A CA 1
ATOM 661 C C . LEU A 1 85 ? -13.309 3.401 6.464 1.00 91.06 85 LEU A C 1
ATOM 663 O O . LEU A 1 85 ? -12.608 4.357 6.140 1.00 91.06 85 LEU A O 1
ATOM 667 N N . LYS A 1 86 ? -13.551 2.389 5.621 1.00 87.88 86 LYS A N 1
ATOM 668 C CA . LYS A 1 86 ? -13.036 2.378 4.240 1.00 87.88 86 LYS A CA 1
ATOM 669 C C . LYS A 1 86 ? -13.681 3.470 3.386 1.00 87.88 86 LYS A C 1
ATOM 671 O O . LYS A 1 86 ? -12.997 4.041 2.547 1.00 87.88 86 LYS A O 1
ATOM 676 N N . HIS A 1 87 ? -14.957 3.752 3.639 1.00 88.88 87 HIS A N 1
ATOM 677 C CA . HIS A 1 87 ? -15.783 4.696 2.883 1.00 88.88 87 HIS A CA 1
ATOM 678 C C . HIS A 1 87 ? -15.864 6.085 3.529 1.00 88.88 87 HIS A C 1
ATOM 680 O O . HIS A 1 87 ? -16.370 7.021 2.924 1.00 88.88 87 HIS A O 1
ATOM 686 N N . ALA A 1 88 ? -15.306 6.261 4.731 1.00 86.62 88 ALA A N 1
ATOM 687 C CA . ALA A 1 88 ? -15.368 7.516 5.483 1.00 86.62 88 ALA A CA 1
ATOM 688 C C . ALA A 1 88 ? -14.787 8.738 4.740 1.00 86.62 88 ALA A C 1
ATOM 690 O O . ALA A 1 88 ? -15.115 9.876 5.081 1.00 86.62 88 ALA A O 1
ATOM 691 N N . PHE A 1 89 ? -13.910 8.514 3.756 1.00 78.06 89 PHE A N 1
ATOM 692 C CA . PHE A 1 89 ? -13.366 9.571 2.900 1.00 78.06 89 PHE A CA 1
ATOM 693 C C . PHE A 1 89 ? -14.273 9.895 1.706 1.00 78.06 89 PHE A C 1
ATOM 695 O O . PHE A 1 89 ? -14.395 11.065 1.367 1.00 78.06 89 PHE A O 1
ATOM 702 N N . GLU A 1 90 ? -14.962 8.903 1.137 1.00 77.81 90 GLU A N 1
ATOM 703 C CA . GLU A 1 90 ? -15.943 9.098 0.057 1.00 77.81 90 GLU A CA 1
ATOM 704 C C . GLU A 1 90 ? -17.154 9.892 0.584 1.00 77.81 90 GLU A C 1
ATOM 706 O O . GLU A 1 90 ? -17.555 10.894 0.001 1.00 77.81 90 GLU A O 1
ATOM 711 N N . GLU A 1 91 ? -17.650 9.536 1.775 1.00 67.12 91 GLU A N 1
ATOM 712 C CA . GLU A 1 91 ? -18.741 10.259 2.446 1.00 67.12 91 GLU A CA 1
ATOM 713 C C . GLU A 1 91 ? -18.345 11.691 2.865 1.00 67.12 91 GLU A C 1
ATOM 715 O O . GLU A 1 91 ? -19.191 12.587 2.908 1.00 67.12 91 GLU A O 1
ATOM 720 N N . ASN A 1 92 ? -17.062 11.936 3.168 1.00 65.00 92 ASN A N 1
ATOM 721 C CA . ASN A 1 92 ? -16.569 13.277 3.506 1.00 65.00 92 ASN A CA 1
ATOM 722 C C . ASN A 1 92 ? -16.489 14.195 2.283 1.00 65.00 92 ASN A C 1
ATOM 724 O O . ASN A 1 92 ? -16.817 15.375 2.401 1.00 65.00 92 ASN A O 1
ATOM 728 N N . GLU A 1 93 ? -16.052 13.686 1.130 1.00 60.59 93 GLU A N 1
ATOM 729 C CA . GLU A 1 93 ? -15.997 14.460 -0.118 1.00 60.59 93 GLU A CA 1
ATOM 730 C C . GLU A 1 93 ? -17.407 14.846 -0.589 1.00 60.59 93 GLU A C 1
ATOM 732 O O . GLU A 1 93 ? -17.646 16.014 -0.896 1.00 60.59 93 GLU A O 1
ATOM 737 N N . ASP A 1 94 ? -18.376 13.929 -0.512 1.00 57.91 94 ASP A N 1
ATOM 738 C CA . ASP A 1 94 ? -19.783 14.226 -0.816 1.00 57.91 94 ASP A CA 1
ATOM 739 C C . ASP A 1 94 ? -20.403 15.226 0.181 1.00 57.91 94 ASP A C 1
ATOM 741 O O . ASP A 1 94 ? -21.138 16.137 -0.208 1.00 57.91 94 ASP A O 1
ATOM 745 N N . SER A 1 95 ? -20.079 15.112 1.476 1.00 56.34 95 SER A N 1
ATOM 746 C CA . SER A 1 95 ? -20.574 16.034 2.509 1.00 56.34 95 SER A CA 1
ATOM 747 C C . SER A 1 95 ? -19.932 17.424 2.449 1.00 56.34 95 SER A C 1
ATOM 749 O O . SER A 1 95 ? -20.563 18.386 2.886 1.00 56.34 95 SER A O 1
ATOM 751 N N . THR A 1 96 ? -18.693 17.545 1.969 1.00 53.41 96 THR A N 1
ATOM 752 C CA . THR A 1 96 ? -18.005 18.839 1.801 1.00 53.41 96 THR A CA 1
ATOM 753 C C . THR A 1 96 ? -18.339 19.505 0.471 1.00 53.41 96 THR A C 1
ATOM 755 O O . THR A 1 96 ? -18.328 20.728 0.404 1.00 53.41 96 THR A O 1
ATOM 758 N N . ALA A 1 97 ? -18.702 18.740 -0.563 1.00 52.31 97 ALA A N 1
ATOM 759 C CA . ALA A 1 97 ? -19.210 19.274 -1.827 1.00 52.31 97 ALA A CA 1
ATOM 760 C C . ALA A 1 97 ? -20.665 19.783 -1.741 1.00 52.31 97 ALA A C 1
ATOM 762 O O . ALA A 1 97 ? -21.088 20.583 -2.575 1.00 52.31 97 ALA A O 1
ATOM 763 N N . ALA A 1 98 ? -21.434 19.324 -0.748 1.00 52.34 98 ALA A N 1
ATOM 764 C CA . ALA A 1 98 ? -22.824 19.723 -0.515 1.00 52.34 98 ALA A CA 1
ATOM 765 C C . ALA A 1 98 ? -23.006 20.915 0.456 1.00 52.34 98 ALA A C 1
ATOM 767 O O . ALA A 1 98 ? -2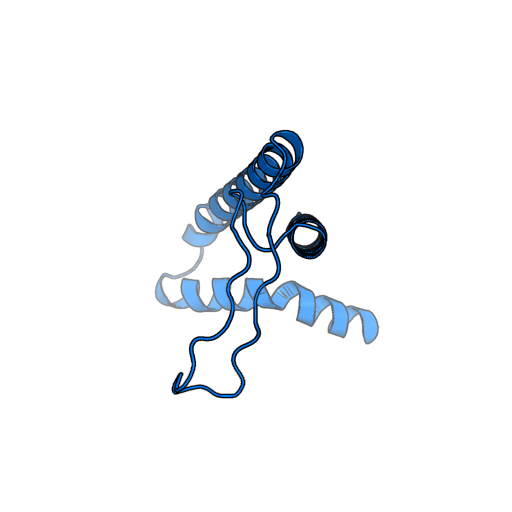4.150 21.292 0.728 1.00 52.34 98 ALA A O 1
ATOM 768 N N . ALA A 1 99 ? -21.918 21.490 0.985 1.00 44.66 99 ALA A N 1
ATOM 769 C CA . ALA A 1 99 ? -21.905 22.609 1.938 1.00 44.66 99 ALA A CA 1
ATOM 770 C C . ALA A 1 99 ? -21.312 23.882 1.315 1.00 44.66 99 ALA A C 1
ATOM 772 O O . ALA A 1 99 ? -21.817 24.979 1.652 1.00 44.66 99 ALA A O 1
#

Radius of gyration: 20.96 Å; chains: 1; bounding box: 41×45×55 Å